Protein AF-A0A8S4GRW0-F1 (afdb_monomer_lite)

pLDDT: mean 78.04, std 13.01, range [48.53, 93.81]

Secondary structure (DSSP, 8-state):
---HHHHHHHHHHHT----------------PPP-TT-EEE-B-SSSTT-EEEEEEEE-SSSS-PEEEEEESS-SSS-EEE--PPTT-SS---

Foldseek 3Di:
DDDPVVVVVVVVVVVPDPPVPPPPDDPPPDPDDDDQFDKDWDADPVDGQWTWFWDPDADPDDPRDTDIDTDNPDPPTRIDGHHDDPPCPDDDD

Structure (mmCIF, N/CA/C/O backbone):
data_AF-A0A8S4GRW0-F1
#
_entry.id   AF-A0A8S4GRW0-F1
#
loop_
_atom_site.group_PDB
_atom_site.id
_atom_site.type_symbol
_atom_site.label_atom_id
_atom_site.label_alt_id
_atom_site.label_comp_id
_atom_site.label_asym_id
_atom_site.label_entity_id
_atom_site.label_seq_id
_atom_site.pdbx_PDB_ins_code
_atom_site.Cartn_x
_atom_site.Cartn_y
_atom_site.Cartn_z
_atom_site.occupancy
_atom_site.B_iso_or_equiv
_atom_site.auth_seq_id
_atom_site.auth_comp_id
_atom_site.auth_asym_id
_atom_site.auth_atom_id
_atom_site.pdbx_PDB_model_num
ATOM 1 N N . MET A 1 1 ? -8.168 53.522 52.379 1.00 63.09 1 MET A N 1
ATOM 2 C CA . MET A 1 1 ? -7.226 52.591 53.038 1.00 63.09 1 MET A CA 1
ATOM 3 C C . MET A 1 1 ? -7.937 51.255 53.217 1.00 63.09 1 MET A C 1
ATOM 5 O O . MET A 1 1 ? -8.826 51.166 54.052 1.00 63.09 1 MET A O 1
ATOM 9 N N . ALA A 1 2 ? -7.664 50.263 52.362 1.00 61.72 2 ALA A N 1
ATOM 10 C CA . ALA A 1 2 ? -8.274 48.941 52.517 1.00 61.72 2 ALA A CA 1
ATOM 11 C C . ALA A 1 2 ? -7.604 48.210 53.696 1.00 61.72 2 ALA A C 1
ATOM 13 O O . ALA A 1 2 ? -6.377 48.243 53.795 1.00 61.72 2 ALA A O 1
ATOM 14 N N . PRO A 1 3 ? -8.368 47.581 54.602 1.00 77.75 3 PRO A N 1
ATOM 15 C CA . PRO A 1 3 ? -7.795 46.887 55.745 1.00 77.75 3 PRO A CA 1
ATOM 16 C C . PRO A 1 3 ? -7.005 45.651 55.291 1.00 77.75 3 PRO A C 1
ATOM 18 O O . PRO A 1 3 ? -7.424 44.938 54.378 1.00 77.75 3 PRO A O 1
ATOM 21 N N . ALA A 1 4 ? -5.866 45.398 55.940 1.00 73.75 4 ALA A N 1
ATOM 22 C CA . ALA A 1 4 ? -4.864 44.402 55.538 1.00 73.75 4 ALA A CA 1
ATOM 23 C C . ALA A 1 4 ? -5.417 42.975 55.327 1.00 73.75 4 ALA A C 1
ATOM 25 O O . ALA A 1 4 ? -4.886 42.220 54.516 1.00 73.75 4 ALA A O 1
ATOM 26 N N . TRP A 1 5 ? -6.528 42.618 55.981 1.00 74.44 5 TRP A N 1
ATOM 27 C CA . TRP A 1 5 ? -7.199 41.323 55.805 1.00 74.44 5 TRP A CA 1
ATOM 28 C C . TRP A 1 5 ? -7.797 41.130 54.403 1.00 74.44 5 TRP A C 1
ATOM 30 O O . TRP A 1 5 ? -7.876 40.006 53.915 1.00 74.44 5 TRP A O 1
ATOM 40 N N . ARG A 1 6 ? -8.171 42.218 53.718 1.00 71.12 6 ARG A N 1
ATOM 41 C CA . ARG A 1 6 ? -8.676 42.157 52.338 1.00 71.12 6 ARG A CA 1
ATOM 42 C C . ARG A 1 6 ? -7.579 41.819 51.333 1.00 71.12 6 ARG A C 1
ATOM 44 O O . ARG A 1 6 ? -7.856 41.149 50.347 1.00 71.12 6 ARG A O 1
ATOM 51 N N . LEU A 1 7 ? -6.346 42.250 51.601 1.00 71.31 7 LEU A N 1
ATOM 52 C CA . LEU A 1 7 ? -5.179 41.890 50.794 1.00 71.31 7 LEU A CA 1
ATOM 53 C C . LEU A 1 7 ? -4.779 40.430 51.035 1.00 71.31 7 LEU A C 1
ATOM 55 O O . LEU A 1 7 ? -4.459 39.724 50.085 1.00 71.31 7 LEU A O 1
ATOM 59 N N . TRP A 1 8 ? -4.890 39.956 52.279 1.00 71.56 8 TRP A N 1
ATOM 60 C CA . TRP A 1 8 ? -4.679 38.548 52.623 1.00 71.56 8 TRP A CA 1
ATOM 61 C C . TRP A 1 8 ? -5.690 37.613 51.951 1.00 71.56 8 TRP A C 1
ATOM 63 O O . TRP A 1 8 ? -5.291 36.618 51.355 1.00 71.56 8 TRP A O 1
ATOM 73 N N . LEU A 1 9 ? -6.985 37.942 51.972 1.00 70.12 9 LEU A N 1
ATOM 74 C CA . LEU A 1 9 ? -8.000 37.125 51.295 1.00 70.12 9 LEU A CA 1
ATOM 75 C C . LEU A 1 9 ? -7.843 37.125 49.769 1.00 70.12 9 LEU A C 1
ATOM 77 O O . LEU A 1 9 ? -8.016 36.083 49.142 1.00 70.12 9 LEU A O 1
ATOM 81 N N . ALA A 1 10 ? -7.476 38.262 49.170 1.00 64.94 10 ALA A N 1
ATOM 82 C CA . ALA A 1 10 ? -7.198 38.339 47.736 1.00 64.94 10 ALA A CA 1
ATOM 83 C C . ALA A 1 10 ? -5.961 37.510 47.338 1.00 64.94 10 ALA A C 1
ATOM 85 O O . ALA A 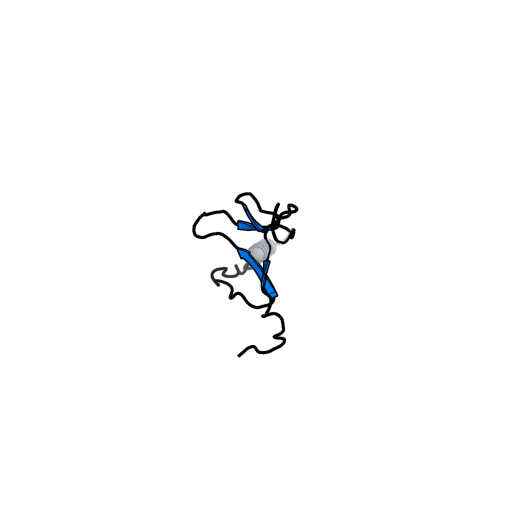1 10 ? -5.972 36.853 46.298 1.00 64.94 10 ALA A O 1
ATOM 86 N N . ALA A 1 11 ? -4.924 37.485 48.182 1.00 62.72 11 ALA A N 1
ATOM 87 C CA . ALA A 1 11 ? -3.732 36.666 47.966 1.00 62.72 11 ALA A CA 1
ATOM 88 C C . ALA A 1 11 ? -4.024 35.158 48.087 1.00 62.72 11 ALA A C 1
ATOM 90 O O . ALA A 1 11 ? -3.528 34.374 47.281 1.00 62.72 11 ALA A O 1
ATOM 91 N N . VAL A 1 12 ? -4.874 34.752 49.038 1.00 64.94 12 VAL A N 1
ATOM 92 C CA . VAL A 1 12 ? -5.306 33.348 49.182 1.00 64.94 12 VAL A CA 1
ATOM 93 C C . VAL A 1 12 ? -6.183 32.910 48.001 1.00 64.94 12 VAL A C 1
ATOM 95 O O . VAL A 1 12 ? -6.028 31.796 47.508 1.00 64.94 12 VAL A O 1
ATOM 98 N N . ALA A 1 13 ? -7.045 33.791 47.482 1.00 62.72 13 ALA A N 1
ATOM 99 C CA . ALA A 1 13 ? -7.879 33.502 46.312 1.00 62.72 13 ALA A CA 1
ATOM 100 C C . ALA A 1 13 ? -7.065 33.317 45.013 1.00 62.72 13 ALA A C 1
ATOM 102 O O . ALA A 1 13 ? -7.448 32.519 44.161 1.00 62.72 13 ALA A O 1
ATOM 103 N N . LEU A 1 14 ? -5.921 33.999 44.877 1.00 59.78 14 LEU A N 1
ATOM 104 C CA . LEU A 1 14 ? -4.999 33.845 43.742 1.00 59.78 14 LEU A CA 1
ATOM 105 C C . LEU A 1 14 ? -4.201 32.529 43.771 1.00 59.78 14 LEU A C 1
ATOM 107 O O . LEU A 1 14 ? -3.771 32.067 42.719 1.00 59.78 14 LEU A O 1
ATOM 111 N N . MET A 1 15 ? -4.035 31.895 44.937 1.00 60.09 15 MET A N 1
ATOM 112 C CA . MET A 1 15 ? -3.383 30.579 45.054 1.00 60.09 15 MET A CA 1
ATOM 113 C C . MET A 1 15 ? -4.347 29.391 44.873 1.00 60.09 15 MET A C 1
ATOM 115 O O . MET A 1 15 ? -3.900 28.249 44.816 1.00 60.09 15 MET A O 1
ATOM 119 N N . ALA A 1 16 ? -5.658 29.637 44.757 1.00 59.41 16 ALA A N 1
ATOM 120 C CA . ALA A 1 16 ? -6.695 28.602 44.688 1.00 59.41 16 ALA A CA 1
ATOM 121 C C . ALA A 1 16 ? -7.195 28.290 43.262 1.00 59.41 16 ALA A C 1
ATOM 123 O O . ALA A 1 16 ? -8.286 27.749 43.100 1.00 59.41 16 ALA A O 1
ATOM 124 N N . PHE A 1 17 ? -6.412 28.594 42.224 1.00 63.19 17 PHE A N 1
ATOM 125 C CA . PHE A 1 17 ? -6.703 28.163 40.852 1.00 63.19 17 PHE A CA 1
ATOM 126 C C . PHE A 1 17 ? -5.673 27.139 40.354 1.00 63.19 17 PHE A C 1
ATOM 128 O O . PHE A 1 17 ? -4.839 27.465 39.508 1.00 63.19 17 PHE A O 1
ATOM 135 N N . PRO A 1 18 ? -5.741 25.862 40.773 1.00 53.75 18 PRO A N 1
ATOM 136 C CA . PRO A 1 18 ? -5.240 24.794 39.936 1.00 53.75 18 PRO A CA 1
ATOM 137 C C . PRO A 1 18 ? -6.307 24.540 38.865 1.00 53.75 18 PRO A C 1
ATOM 139 O O . PRO A 1 18 ? -7.050 23.564 38.909 1.00 53.75 18 PRO A O 1
ATOM 142 N N . GLY A 1 19 ? -6.394 25.437 37.883 1.00 63.28 19 GLY A N 1
ATOM 143 C CA . GLY A 1 19 ? -7.010 25.134 36.593 1.00 63.28 19 GLY A CA 1
ATOM 144 C C . GLY A 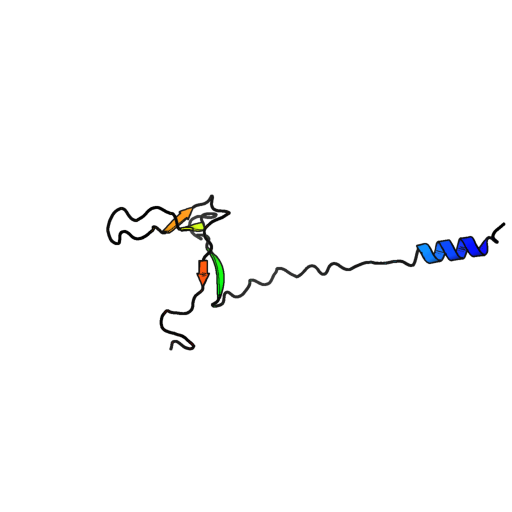1 19 ? -6.087 24.206 35.808 1.00 63.28 19 GLY A C 1
ATOM 145 O O . GLY A 1 19 ? -5.628 24.555 34.726 1.00 63.28 19 GLY A O 1
ATOM 146 N N . MET A 1 20 ? -5.731 23.063 36.395 1.00 65.56 20 MET A N 1
ATOM 147 C CA . MET A 1 20 ? -4.932 22.045 35.737 1.00 65.56 20 MET A CA 1
ATOM 148 C C . MET A 1 20 ? -5.888 21.282 34.822 1.00 65.56 20 MET A C 1
ATOM 150 O O . MET A 1 20 ? -6.410 20.232 35.188 1.00 65.56 20 MET A O 1
ATOM 154 N N . SER A 1 21 ? -6.167 21.842 33.643 1.00 67.12 21 SER A N 1
ATOM 155 C CA . SER A 1 21 ? -6.748 21.068 32.550 1.00 67.12 21 SER A CA 1
ATOM 156 C C . SER A 1 21 ? -5.781 19.933 32.250 1.00 67.12 21 SER A C 1
ATOM 158 O O . SER A 1 21 ? -4.743 20.129 31.619 1.00 67.12 21 SER A O 1
ATOM 160 N N . SER A 1 22 ? -6.084 18.750 32.773 1.00 63.00 22 SER A N 1
ATOM 161 C CA . SER A 1 22 ? -5.358 17.537 32.442 1.00 63.00 22 SER A CA 1
ATOM 162 C C . SER A 1 22 ? -5.607 17.258 30.965 1.00 63.00 22 SER A C 1
ATOM 164 O O . SER A 1 22 ? -6.713 16.894 30.571 1.00 63.00 22 SER A O 1
ATOM 166 N N . ILE A 1 23 ? -4.588 17.466 30.135 1.00 67.81 23 ILE A N 1
ATOM 167 C CA . ILE A 1 23 ? -4.584 16.934 28.778 1.00 67.81 23 ILE A CA 1
ATOM 168 C C . ILE A 1 23 ? -4.453 15.423 28.962 1.00 67.81 23 ILE A C 1
ATOM 170 O O . ILE A 1 23 ? -3.393 14.931 29.344 1.00 67.81 23 ILE A O 1
ATOM 174 N N . VAL A 1 24 ? -5.548 14.688 28.782 1.00 66.81 24 VAL A N 1
ATOM 175 C CA . VAL A 1 24 ? -5.476 13.232 28.668 1.00 66.81 24 VAL A CA 1
ATOM 176 C C . VAL A 1 24 ? -4.695 12.927 27.393 1.00 66.81 24 VAL A C 1
ATOM 178 O O . VAL A 1 24 ? -5.170 13.165 26.285 1.00 66.81 24 VAL A O 1
ATOM 181 N N . ALA A 1 25 ? -3.453 12.471 27.541 1.00 65.75 25 ALA A N 1
ATOM 182 C CA . ALA A 1 25 ? -2.730 11.873 26.433 1.00 65.75 25 ALA A CA 1
ATOM 183 C C . ALA A 1 25 ? -3.439 10.553 26.112 1.00 65.75 25 ALA A C 1
ATOM 185 O O . ALA A 1 25 ? -3.476 9.651 26.949 1.00 65.75 25 ALA A O 1
ATOM 186 N N . ALA A 1 26 ? -4.066 10.470 24.938 1.00 64.50 26 ALA A N 1
ATOM 187 C CA . ALA A 1 26 ? -4.578 9.206 24.437 1.00 64.50 26 ALA A CA 1
ATOM 188 C C . ALA A 1 26 ? -3.385 8.262 24.260 1.00 64.50 26 ALA A C 1
ATOM 190 O O . ALA A 1 26 ? -2.424 8.591 23.564 1.00 64.50 26 ALA A O 1
ATOM 191 N N . ASP A 1 27 ? -3.435 7.123 24.944 1.00 58.00 27 ASP A N 1
ATOM 192 C CA . ASP A 1 27 ? -2.423 6.085 24.850 1.00 58.00 27 ASP A CA 1
ATOM 193 C C . ASP A 1 27 ? -2.421 5.534 23.414 1.00 58.00 27 ASP A C 1
ATOM 195 O O . ASP A 1 27 ? -3.363 4.878 22.966 1.00 58.00 27 ASP A O 1
ATOM 199 N N . ALA A 1 28 ? -1.384 5.885 22.655 1.00 60.41 28 ALA A N 1
ATOM 200 C CA . ALA A 1 28 ? -1.191 5.458 21.275 1.00 60.41 28 ALA A CA 1
ATOM 201 C C . ALA A 1 28 ? -0.577 4.046 21.181 1.00 60.41 28 ALA A C 1
ATOM 203 O O . ALA A 1 28 ? -0.078 3.675 20.121 1.00 60.41 28 ALA A O 1
ATOM 204 N N . ALA A 1 29 ? -0.590 3.249 22.259 1.00 57.34 29 ALA A N 1
ATOM 205 C CA . ALA A 1 29 ? -0.085 1.874 22.259 1.00 57.34 29 ALA A CA 1
ATOM 206 C C . ALA A 1 29 ? -1.165 0.827 21.928 1.00 57.34 29 ALA A C 1
ATOM 208 O O . ALA A 1 29 ? -1.042 -0.340 22.299 1.00 57.34 29 ALA A O 1
ATOM 209 N N . SER A 1 30 ? -2.218 1.208 21.200 1.00 62.38 30 SER A N 1
ATOM 210 C CA . SER A 1 30 ? -3.058 0.233 20.504 1.00 62.38 30 SER A CA 1
ATOM 211 C C . SER A 1 30 ? -2.517 0.081 19.088 1.00 62.38 30 SER A C 1
ATOM 213 O O . SER A 1 30 ? -2.523 1.034 18.319 1.00 62.38 30 SER A O 1
ATOM 215 N N . ASN A 1 31 ? -2.011 -1.104 18.738 1.00 69.31 31 ASN A N 1
ATOM 216 C CA . ASN A 1 31 ? -1.835 -1.447 17.331 1.00 69.31 31 ASN A CA 1
ATOM 217 C C . ASN A 1 31 ? -3.250 -1.524 16.737 1.00 69.31 31 ASN A C 1
ATOM 219 O O . ASN A 1 31 ? -3.983 -2.445 17.112 1.00 69.31 31 ASN A O 1
ATOM 223 N 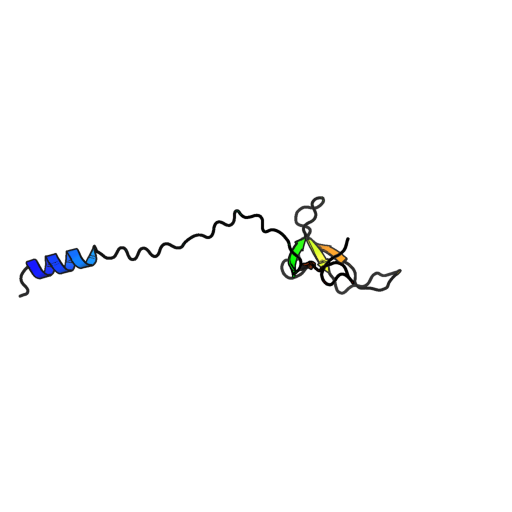N . PRO A 1 32 ? -3.689 -0.544 15.929 1.00 77.75 32 PRO A N 1
ATOM 224 C CA . PRO A 1 32 ? -5.076 -0.484 15.511 1.00 77.75 32 PRO A CA 1
ATOM 225 C C . PRO A 1 32 ? -5.379 -1.711 14.658 1.00 77.75 32 PRO A C 1
ATOM 227 O O . PRO A 1 32 ? -4.659 -2.025 13.709 1.00 77.75 32 PRO A O 1
ATOM 230 N N . GLU A 1 33 ? -6.446 -2.420 15.008 1.00 87.12 33 GLU A N 1
ATOM 231 C CA . GLU A 1 33 ? -6.917 -3.524 14.188 1.00 87.12 33 GLU A CA 1
ATOM 232 C C . GLU A 1 33 ? -7.365 -2.978 12.826 1.00 87.12 33 GLU A C 1
ATOM 234 O O . GLU A 1 33 ? -8.113 -2.000 12.735 1.00 87.12 33 GLU A O 1
ATOM 239 N N . VAL A 1 34 ? -6.864 -3.585 11.751 1.00 89.75 34 VAL A N 1
ATOM 240 C CA . VAL A 1 34 ? -7.192 -3.179 10.384 1.00 89.75 34 VAL A CA 1
ATOM 241 C C . VAL A 1 34 ? -8.481 -3.880 9.973 1.00 89.75 34 VAL A C 1
ATOM 243 O O . VAL A 1 34 ? -8.530 -5.106 9.891 1.00 89.75 34 VAL A O 1
ATOM 246 N N . VAL A 1 35 ? -9.521 -3.100 9.681 1.00 90.00 35 VAL A N 1
ATOM 247 C CA . VAL A 1 35 ? -10.839 -3.604 9.274 1.00 90.00 35 VAL A CA 1
ATOM 248 C C . VAL A 1 35 ? -11.183 -3.163 7.852 1.00 90.00 35 VAL A C 1
ATOM 250 O O . VAL A 1 35 ? -10.551 -2.281 7.267 1.00 90.00 35 VAL A O 1
ATOM 253 N N . CYS A 1 36 ? -12.216 -3.766 7.262 1.00 91.12 36 CYS A N 1
ATOM 254 C CA . CYS A 1 36 ? -12.753 -3.282 5.992 1.00 91.12 36 CYS A CA 1
ATOM 255 C C . CYS A 1 36 ? -13.223 -1.825 6.145 1.00 91.12 36 CYS A C 1
ATOM 257 O O . CYS A 1 36 ? -14.027 -1.516 7.020 1.00 91.12 36 CYS A O 1
ATOM 259 N N . GLY A 1 37 ? -12.739 -0.939 5.277 1.00 89.12 37 GLY A N 1
ATOM 260 C CA . GLY A 1 37 ? -12.957 0.506 5.350 1.00 89.12 37 GLY A CA 1
ATOM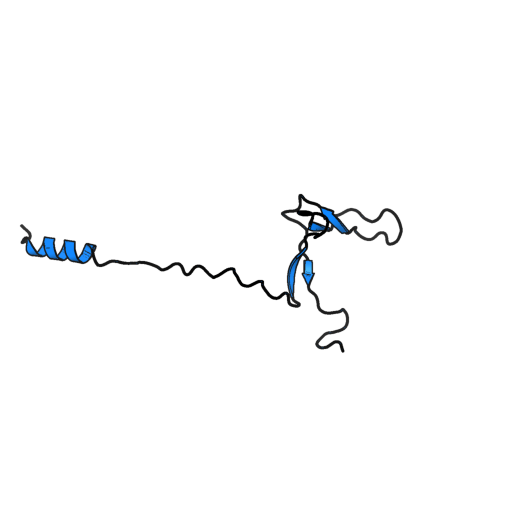 261 C C . GLY A 1 37 ? -11.773 1.287 5.924 1.00 89.12 37 GLY A C 1
ATOM 262 O O . GLY A 1 37 ? -11.730 2.503 5.742 1.00 89.12 37 GLY A O 1
ATOM 263 N N . SER A 1 38 ? -10.794 0.622 6.546 1.00 91.38 38 SER A N 1
ATOM 264 C CA . SER A 1 38 ? -9.551 1.265 6.973 1.00 91.38 38 SER A CA 1
ATOM 265 C C . SER A 1 38 ? -8.754 1.781 5.773 1.00 91.38 38 SER A C 1
ATOM 267 O O . SER A 1 38 ? -8.691 1.139 4.720 1.00 91.38 38 SER A O 1
ATOM 269 N N . VAL A 1 39 ? -8.116 2.936 5.960 1.00 93.12 39 VAL A N 1
ATOM 270 C CA . VAL A 1 39 ? -7.153 3.513 5.019 1.00 93.12 39 VAL A CA 1
ATOM 271 C C . VAL A 1 39 ? -5.758 3.330 5.605 1.00 93.12 39 VAL A C 1
ATOM 273 O O . VAL A 1 39 ? -5.508 3.759 6.730 1.00 93.12 39 VAL A O 1
ATOM 276 N N . ILE A 1 40 ? -4.867 2.675 4.863 1.00 92.31 40 ILE A N 1
ATOM 277 C CA . ILE A 1 40 ? -3.541 2.265 5.341 1.00 92.31 40 ILE A CA 1
ATOM 278 C C . ILE A 1 40 ? -2.433 2.696 4.379 1.00 92.31 40 ILE A C 1
ATOM 280 O O . ILE A 1 40 ? -2.671 2.900 3.188 1.00 92.31 40 ILE A O 1
ATOM 284 N N . LYS A 1 41 ? -1.207 2.788 4.900 1.00 91.62 41 LYS A N 1
ATOM 285 C CA . LYS A 1 41 ? 0.029 2.882 4.115 1.00 91.62 41 LYS A CA 1
ATOM 286 C C . LYS A 1 41 ? 0.847 1.616 4.350 1.00 91.62 41 LYS A C 1
ATOM 288 O O . LYS A 1 41 ? 1.068 1.234 5.495 1.00 91.62 41 LYS A O 1
ATOM 293 N N . LEU A 1 42 ? 1.259 0.966 3.267 1.00 90.94 42 LEU A N 1
ATOM 294 C CA . LEU A 1 42 ? 1.992 -0.299 3.304 1.00 90.94 42 LEU A CA 1
ATOM 295 C C . LEU A 1 42 ? 3.480 -0.029 3.082 1.00 90.94 42 LEU A C 1
ATOM 297 O O . LEU A 1 42 ? 3.843 0.563 2.066 1.00 90.94 42 LEU A O 1
ATOM 301 N N . GLU A 1 43 ? 4.322 -0.468 4.013 1.00 92.00 43 GLU A N 1
ATOM 302 C CA . GLU A 1 43 ? 5.783 -0.428 3.901 1.00 92.00 43 GLU A CA 1
ATOM 303 C C . GLU A 1 43 ? 6.326 -1.841 3.657 1.00 92.00 43 GLU A C 1
ATOM 305 O O . GLU A 1 43 ? 5.804 -2.816 4.194 1.00 92.00 43 GLU A O 1
ATOM 310 N N . SER A 1 44 ? 7.355 -1.959 2.820 1.00 89.75 44 SER A N 1
ATOM 311 C CA . SER A 1 44 ? 7.999 -3.237 2.523 1.00 89.75 44 SER A CA 1
ATOM 312 C C . SER A 1 44 ? 8.916 -3.683 3.663 1.00 89.75 44 SER A C 1
ATOM 314 O O . SER A 1 44 ? 9.838 -2.963 4.044 1.00 89.75 44 SER A O 1
ATOM 316 N N . ASP A 1 45 ? 8.743 -4.919 4.136 1.00 92.00 45 ASP A N 1
ATOM 317 C CA . ASP A 1 45 ? 9.646 -5.516 5.131 1.00 92.00 45 ASP A CA 1
ATOM 318 C C . ASP A 1 45 ? 11.063 -5.738 4.580 1.00 92.00 45 ASP A C 1
ATOM 320 O O . ASP A 1 45 ? 12.050 -5.610 5.308 1.00 92.00 45 ASP A O 1
ATOM 324 N N . ALA A 1 46 ? 11.176 -6.053 3.284 1.00 90.88 46 ALA A N 1
ATOM 325 C CA . ALA A 1 46 ? 12.457 -6.310 2.625 1.00 90.88 46 ALA A CA 1
ATOM 326 C C . ALA A 1 46 ? 13.257 -5.022 2.374 1.00 90.88 46 ALA A C 1
ATOM 328 O O . ALA A 1 46 ? 14.489 -5.030 2.407 1.00 90.88 46 ALA A O 1
ATOM 329 N N . HIS A 1 47 ? 12.560 -3.910 2.134 1.00 88.75 47 HIS A N 1
ATOM 330 C CA . HIS A 1 47 ? 13.156 -2.617 1.819 1.00 88.75 47 HIS A CA 1
ATOM 331 C C . HIS A 1 47 ? 12.572 -1.549 2.744 1.00 88.75 47 HIS A C 1
ATOM 333 O O . HIS A 1 47 ? 11.570 -0.913 2.425 1.00 88.75 47 HIS A O 1
ATOM 339 N N . LYS A 1 48 ? 13.212 -1.355 3.903 1.00 88.19 48 LYS A N 1
ATOM 340 C CA . LYS A 1 48 ? 12.762 -0.384 4.912 1.00 88.19 48 LYS A CA 1
ATOM 341 C C . LYS A 1 48 ? 12.595 1.009 4.316 1.00 88.19 48 LYS A C 1
ATOM 343 O O . LYS A 1 48 ? 13.459 1.484 3.579 1.00 88.19 48 LYS A O 1
ATOM 348 N N . GLY A 1 49 ? 11.490 1.655 4.667 1.00 85.81 49 GLY A N 1
ATOM 349 C CA . GLY A 1 49 ? 11.117 2.975 4.168 1.00 85.81 49 GLY A CA 1
ATOM 350 C C . GLY A 1 49 ? 10.494 2.990 2.770 1.00 85.81 49 GLY A C 1
ATOM 351 O O . GLY A 1 49 ? 9.939 4.017 2.399 1.00 85.81 49 GLY A O 1
ATOM 352 N N . PHE A 1 50 ? 10.518 1.890 2.006 1.00 90.44 50 PHE A N 1
ATOM 353 C CA . PHE A 1 50 ? 9.850 1.831 0.704 1.00 90.44 50 PHE A CA 1
ATOM 354 C C . PHE A 1 50 ? 8.368 1.527 0.890 1.00 90.44 50 PHE A C 1
ATOM 356 O O . PHE A 1 50 ? 8.003 0.494 1.455 1.00 90.44 50 PHE A O 1
ATOM 363 N N . ARG A 1 51 ? 7.509 2.402 0.368 1.00 91.62 51 ARG A N 1
ATOM 364 C CA . ARG A 1 51 ? 6.054 2.280 0.498 1.00 91.62 51 ARG A CA 1
ATOM 365 C C . ARG A 1 51 ? 5.402 1.949 -0.824 1.00 91.62 51 ARG A C 1
ATOM 367 O O . ARG A 1 51 ? 5.910 2.336 -1.872 1.00 91.62 51 ARG A O 1
ATOM 374 N N . LEU A 1 52 ? 4.289 1.226 -0.770 1.00 92.62 52 LEU A N 1
ATOM 375 C CA . LEU A 1 52 ? 3.519 0.861 -1.954 1.00 92.62 52 LEU A CA 1
ATOM 376 C C . LEU A 1 52 ? 2.765 2.081 -2.497 1.00 92.62 52 LEU A C 1
ATOM 378 O O . LEU A 1 52 ? 1.935 2.660 -1.794 1.00 92.62 52 LEU A O 1
ATOM 382 N N . VAL A 1 53 ? 3.030 2.443 -3.749 1.00 90.88 53 VAL A N 1
ATOM 383 C CA . VAL A 1 53 ? 2.542 3.666 -4.395 1.00 90.88 53 VAL A CA 1
ATOM 384 C C . VAL A 1 53 ? 1.979 3.339 -5.780 1.00 90.88 53 VAL A C 1
ATOM 386 O O . VAL A 1 53 ? 2.465 2.450 -6.480 1.00 90.88 53 VAL A O 1
ATOM 389 N N . THR A 1 54 ? 0.927 4.058 -6.167 1.00 89.06 54 THR A N 1
ATOM 390 C CA . THR A 1 54 ? 0.423 4.090 -7.546 1.00 89.06 54 THR A CA 1
ATOM 391 C C . THR A 1 54 ? 1.072 5.254 -8.284 1.00 89.06 54 THR A C 1
ATOM 393 O O . THR A 1 54 ? 1.237 6.323 -7.707 1.00 89.06 54 THR A O 1
ATOM 396 N N . GLN A 1 55 ? 1.415 5.073 -9.555 1.00 85.25 55 GLN A N 1
ATOM 397 C CA . GLN A 1 55 ? 2.011 6.128 -10.381 1.00 85.25 55 GLN A CA 1
ATOM 398 C C . GLN A 1 55 ? 1.288 6.235 -11.725 1.00 85.25 55 GLN A C 1
ATOM 400 O O . GLN A 1 55 ? 0.758 5.243 -12.229 1.00 85.25 55 GLN A O 1
ATOM 405 N N . ASP A 1 56 ? 1.301 7.424 -12.331 1.00 85.88 56 ASP A N 1
ATOM 406 C CA . ASP A 1 56 ? 0.660 7.709 -13.626 1.00 85.88 56 ASP A CA 1
ATOM 407 C C . ASP A 1 56 ? 1.504 7.216 -14.819 1.00 85.88 56 ASP A C 1
ATOM 409 O O . ASP A 1 56 ? 1.775 7.915 -15.792 1.00 85.88 56 ASP A O 1
ATOM 413 N N . VAL A 1 57 ? 2.007 5.988 -14.707 1.00 87.38 57 VAL A N 1
ATOM 414 C CA . VAL A 1 57 ? 2.778 5.311 -15.748 1.00 87.38 57 VAL A CA 1
ATOM 415 C C . VAL A 1 57 ? 2.176 3.929 -15.923 1.00 87.38 57 VAL A C 1
ATOM 417 O O . VAL A 1 57 ? 2.121 3.147 -14.974 1.00 87.38 57 VAL A O 1
ATOM 420 N N . ALA A 1 58 ? 1.708 3.614 -17.126 1.00 89.31 58 ALA A N 1
ATOM 421 C CA . ALA A 1 58 ? 1.186 2.291 -17.440 1.00 89.31 58 ALA A CA 1
ATOM 422 C C . ALA A 1 58 ? 2.311 1.265 -17.642 1.00 89.31 58 ALA A C 1
ATOM 424 O O . ALA A 1 58 ? 3.442 1.612 -17.994 1.00 89.31 58 ALA A O 1
ATOM 425 N N . TYR A 1 59 ? 1.999 -0.021 -17.471 1.00 88.00 59 TYR A N 1
ATOM 426 C CA . TYR A 1 59 ? 2.928 -1.081 -17.865 1.00 88.00 59 TYR A CA 1
ATOM 427 C C . TYR A 1 59 ? 3.182 -1.036 -19.380 1.00 88.00 59 TYR A C 1
ATOM 429 O O . TYR A 1 59 ? 2.247 -1.083 -20.176 1.00 88.00 59 TYR A O 1
ATOM 437 N N . GLY A 1 60 ? 4.458 -0.997 -19.781 1.00 83.38 60 GLY A N 1
ATOM 438 C CA . GLY A 1 60 ? 4.878 -0.920 -21.190 1.00 83.38 60 GLY A CA 1
ATOM 439 C C . GLY A 1 60 ? 4.582 -2.170 -22.036 1.00 83.38 60 GLY A C 1
ATOM 440 O O . GLY A 1 60 ? 4.835 -2.171 -23.236 1.00 83.38 60 GLY A O 1
ATOM 441 N N . GLY A 1 61 ? 4.041 -3.231 -21.434 1.00 87.19 61 GLY A N 1
ATOM 442 C CA . GLY A 1 61 ? 3.571 -4.444 -22.101 1.00 87.19 61 GLY A CA 1
ATOM 443 C C . GLY A 1 61 ? 2.553 -5.188 -21.230 1.00 87.19 61 GLY A C 1
ATOM 444 O O . GLY A 1 61 ? 2.467 -4.950 -20.026 1.00 87.19 61 GLY A O 1
ATOM 445 N N . GLY A 1 62 ? 1.764 -6.087 -21.823 1.00 89.56 62 GLY A N 1
ATOM 446 C CA . GLY A 1 62 ? 0.720 -6.822 -21.101 1.00 89.56 62 GLY A CA 1
ATOM 447 C C . GLY A 1 62 ? -0.590 -6.037 -20.984 1.00 89.56 62 GLY A C 1
ATOM 448 O O . GLY A 1 62 ? -1.192 -5.702 -21.998 1.00 89.56 62 GLY A O 1
ATOM 449 N N . SER A 1 63 ? -1.062 -5.787 -19.758 1.00 88.44 63 SER A N 1
ATOM 450 C CA . SER A 1 63 ? -2.412 -5.262 -19.488 1.00 88.44 63 SER A CA 1
ATOM 451 C C . SER A 1 63 ? -2.632 -3.796 -19.880 1.00 88.44 63 SER A C 1
ATOM 453 O O . SER A 1 63 ? -3.783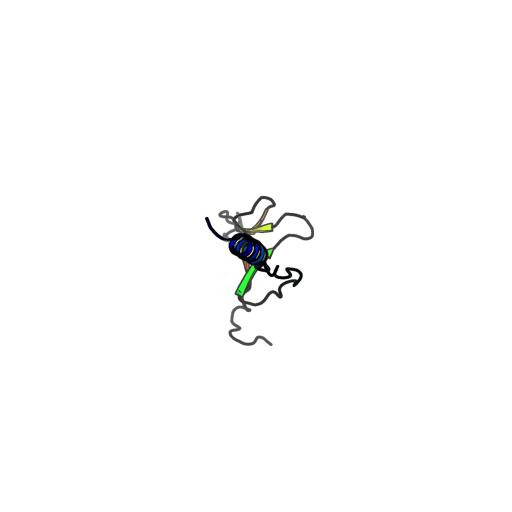 -3.379 -19.988 1.00 88.44 63 SER A O 1
ATOM 455 N N . GLY A 1 64 ? -1.565 -3.004 -20.041 1.00 89.06 64 GLY A N 1
ATOM 456 C CA . GLY A 1 64 ? -1.650 -1.561 -20.313 1.00 89.06 64 GLY A CA 1
ATOM 457 C C . GLY A 1 64 ? -2.297 -0.738 -19.189 1.00 89.06 64 GLY A C 1
ATOM 458 O O . GLY A 1 64 ? -2.625 0.427 -19.389 1.00 89.06 64 GLY A O 1
ATOM 459 N N . GLN A 1 65 ? -2.509 -1.337 -18.016 1.00 93.81 65 GLN A N 1
ATOM 460 C CA . GLN A 1 65 ? -3.062 -0.660 -16.843 1.00 93.81 65 GLN A CA 1
ATOM 461 C C . GLN A 1 65 ? -1.975 0.144 -16.118 1.00 93.81 65 GLN A C 1
ATOM 463 O O . GLN A 1 65 ? -0.780 -0.071 -16.346 1.00 93.81 65 GLN A O 1
ATOM 468 N N . MET A 1 66 ? -2.398 1.054 -15.234 1.00 90.06 66 MET A N 1
ATOM 469 C CA . MET A 1 66 ? -1.485 1.817 -14.376 1.00 90.06 66 MET A CA 1
ATOM 470 C C . MET A 1 66 ? -0.592 0.884 -13.557 1.00 90.06 66 MET A C 1
ATOM 472 O O . MET A 1 66 ? -1.025 -0.187 -13.121 1.00 90.06 66 MET A O 1
ATOM 476 N N . SER A 1 67 ? 0.655 1.295 -13.355 1.00 90.62 67 SER A N 1
ATOM 477 C CA . SER A 1 67 ? 1.625 0.510 -12.603 1.00 90.62 67 SER A CA 1
ATOM 478 C C . SER A 1 67 ? 1.593 0.821 -11.110 1.00 90.62 67 SER A C 1
ATOM 480 O O . SER A 1 67 ? 1.336 1.945 -10.676 1.00 90.62 67 SER A O 1
ATOM 482 N N . VAL A 1 68 ? 1.881 -0.217 -10.327 1.00 91.31 68 VAL A N 1
ATOM 483 C CA . VAL A 1 68 ? 2.049 -0.142 -8.876 1.00 91.31 68 VAL A CA 1
ATOM 484 C C . VAL A 1 68 ? 3.506 -0.456 -8.562 1.00 91.31 68 VAL A C 1
ATOM 486 O O . VAL A 1 68 ? 4.034 -1.477 -9.014 1.00 91.31 68 VAL A O 1
ATOM 489 N N . THR A 1 69 ? 4.164 0.428 -7.818 1.00 91.19 69 THR A N 1
ATOM 490 C CA . THR A 1 69 ? 5.591 0.330 -7.480 1.00 91.19 69 THR A CA 1
ATOM 491 C C . THR A 1 69 ? 5.821 0.606 -5.998 1.00 91.19 69 THR A C 1
ATOM 493 O O . THR A 1 69 ? 4.900 0.945 -5.257 1.00 91.19 69 THR A O 1
ATOM 496 N N . THR A 1 70 ? 7.057 0.422 -5.534 1.00 90.62 70 THR A N 1
ATOM 497 C CA . THR A 1 70 ? 7.472 0.801 -4.181 1.00 90.62 70 THR A CA 1
ATOM 498 C C . THR A 1 70 ? 8.474 1.949 -4.231 1.00 90.62 70 THR A C 1
ATOM 500 O O . THR A 1 70 ? 9.486 1.822 -4.921 1.00 90.62 70 THR A O 1
ATOM 503 N N . ASN A 1 71 ? 8.229 3.033 -3.492 1.00 87.88 71 ASN A N 1
ATOM 504 C CA . ASN A 1 71 ? 9.047 4.253 -3.508 1.00 87.88 71 ASN A CA 1
ATOM 505 C C . ASN A 1 71 ? 9.342 4.740 -2.069 1.00 87.88 71 ASN A C 1
ATOM 507 O O . ASN A 1 71 ? 8.427 4.720 -1.240 1.00 87.88 71 ASN A O 1
ATOM 511 N N . PRO A 1 72 ? 10.580 5.157 -1.736 1.00 87.25 72 PRO A N 1
ATOM 512 C CA . PRO A 1 72 ? 10.911 5.725 -0.427 1.00 87.25 72 PRO A CA 1
ATOM 513 C C . PRO A 1 72 ? 10.431 7.169 -0.204 1.00 87.25 72 PRO A C 1
ATOM 515 O O . PRO A 1 72 ? 10.311 7.582 0.945 1.00 87.25 72 PRO A O 1
ATOM 518 N N . GLU A 1 73 ? 10.160 7.937 -1.263 1.00 75.19 73 GLU A N 1
ATOM 519 C CA . GLU A 1 73 ? 9.964 9.402 -1.181 1.00 75.19 73 GLU A CA 1
ATOM 520 C C . GLU A 1 73 ? 8.488 9.844 -1.095 1.00 75.19 73 GLU A C 1
ATOM 522 O O . GLU A 1 73 ? 8.154 11.015 -1.230 1.00 75.19 73 GLU A O 1
ATOM 527 N N . SER A 1 74 ? 7.566 8.904 -0.893 1.00 65.75 74 SER A N 1
ATOM 528 C CA . SER A 1 74 ? 6.130 9.176 -0.984 1.00 65.75 74 SER A CA 1
ATOM 529 C C . SER A 1 74 ? 5.510 9.502 0.376 1.00 65.75 74 SER A C 1
ATOM 531 O O . SER A 1 74 ? 5.026 8.605 1.077 1.00 65.75 74 SER A O 1
ATOM 533 N N . ASP A 1 75 ? 5.472 10.788 0.723 1.00 66.1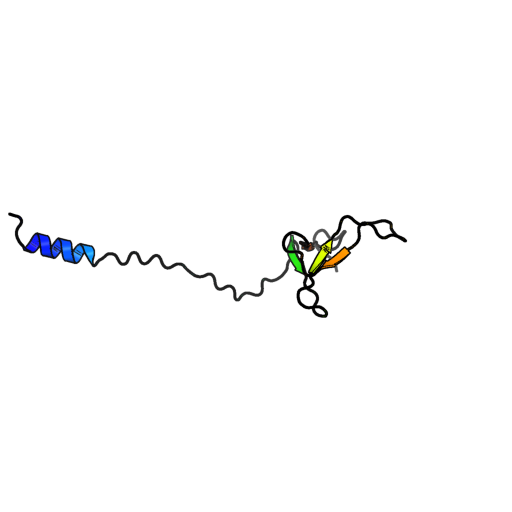2 75 ASP A N 1
ATOM 534 C CA . ASP A 1 75 ? 4.678 11.278 1.857 1.00 66.12 75 ASP A CA 1
ATOM 535 C C . ASP A 1 75 ? 3.215 11.561 1.473 1.00 66.12 75 ASP A C 1
ATOM 537 O O . ASP A 1 75 ? 2.316 11.319 2.283 1.00 66.12 75 ASP A O 1
ATOM 541 N N . GLU A 1 76 ? 2.946 11.988 0.236 1.00 75.00 76 GLU A N 1
ATOM 542 C CA . GLU A 1 76 ? 1.597 12.377 -0.212 1.00 75.00 76 GLU A CA 1
ATOM 543 C C . GLU A 1 76 ? 0.796 11.213 -0.819 1.00 75.00 76 GLU A C 1
ATOM 545 O O . GLU A 1 76 ? -0.410 11.108 -0.593 1.00 75.00 76 GLU A O 1
ATOM 550 N N . ASP A 1 77 ? 1.467 10.277 -1.490 1.00 78.50 77 ASP A N 1
ATOM 551 C CA . ASP A 1 77 ? 0.830 9.158 -2.184 1.00 78.50 77 ASP A CA 1
ATOM 552 C C . ASP A 1 77 ? 0.935 7.827 -1.405 1.00 78.50 77 ASP A C 1
ATOM 554 O O . ASP A 1 77 ? 1.553 7.725 -0.337 1.00 78.50 77 ASP A O 1
ATOM 558 N N . GLY A 1 78 ? 0.278 6.777 -1.913 1.00 86.94 78 GLY A N 1
ATOM 559 C CA . GLY A 1 78 ? 0.370 5.417 -1.356 1.00 86.94 78 GLY A CA 1
ATOM 560 C C . GLY A 1 78 ? -0.655 5.067 -0.272 1.00 86.94 78 GLY A C 1
ATOM 561 O O . GLY A 1 78 ? -0.409 4.184 0.550 1.00 86.94 78 GLY A O 1
ATOM 562 N N . TYR A 1 79 ? -1.806 5.741 -0.256 1.00 91.81 79 TYR A N 1
ATOM 563 C CA . TYR A 1 79 ? -2.944 5.351 0.577 1.00 91.81 79 TYR A CA 1
ATOM 564 C C . TYR A 1 79 ? -3.752 4.229 -0.078 1.00 91.81 79 TYR A C 1
ATOM 566 O O . TYR A 1 79 ? -4.173 4.334 -1.230 1.00 91.81 79 TYR A O 1
ATOM 574 N N . TRP A 1 80 ? -4.029 3.179 0.691 1.00 92.19 80 TRP A N 1
ATOM 575 C CA . TRP A 1 80 ? -4.788 2.014 0.248 1.00 92.19 80 TRP A CA 1
ATOM 576 C C . TRP A 1 80 ? -6.024 1.830 1.117 1.00 92.19 80 TRP A C 1
ATOM 578 O O . TRP A 1 80 ? -5.944 1.851 2.343 1.00 92.19 80 TRP A O 1
ATOM 588 N N . VAL A 1 81 ? -7.179 1.637 0.481 1.00 92.94 81 VAL A N 1
ATOM 589 C CA . VAL A 1 81 ? -8.431 1.336 1.181 1.00 92.94 81 VAL A CA 1
ATOM 590 C C . VAL A 1 81 ? -8.601 -0.172 1.250 1.00 92.94 81 VAL A C 1
ATOM 592 O O . VAL A 1 81 ? -8.679 -0.839 0.217 1.00 92.94 81 VAL A O 1
ATOM 595 N N . VAL A 1 82 ? -8.736 -0.708 2.460 1.00 91.94 82 VAL A N 1
ATOM 596 C CA . VAL A 1 82 ? -9.073 -2.120 2.649 1.00 91.94 82 VAL A CA 1
ATOM 597 C C . VAL A 1 82 ? -10.549 -2.311 2.323 1.00 91.94 82 VAL A C 1
ATOM 599 O O . VAL A 1 82 ? -11.429 -1.706 2.937 1.00 91.94 82 VAL A O 1
ATOM 602 N N . ARG A 1 83 ? -10.841 -3.147 1.331 1.00 90.56 83 ARG A N 1
ATOM 603 C CA . ARG A 1 83 ? -12.205 -3.496 0.923 1.00 90.56 83 ARG A CA 1
ATOM 604 C C . ARG A 1 83 ? -12.470 -4.965 1.227 1.00 90.56 83 ARG A C 1
ATOM 606 O O . ARG A 1 83 ? -11.558 -5.783 1.173 1.00 90.56 83 ARG A O 1
ATOM 613 N N . GLY A 1 84 ? -13.733 -5.290 1.502 1.00 85.88 84 GLY A N 1
ATOM 614 C CA . GLY A 1 84 ? -14.181 -6.680 1.517 1.00 85.88 84 GLY A CA 1
ATOM 615 C C . GLY A 1 84 ? -14.004 -7.324 0.140 1.00 85.88 84 GLY A C 1
ATOM 616 O O . GLY A 1 84 ? -13.911 -6.623 -0.872 1.00 85.88 84 GLY A O 1
ATOM 617 N N . ALA A 1 85 ? -13.960 -8.656 0.105 1.00 83.69 85 ALA A N 1
ATOM 618 C CA . ALA A 1 85 ? -13.789 -9.391 -1.141 1.00 83.69 85 ALA A CA 1
ATOM 619 C C . ALA A 1 85 ? -14.869 -8.989 -2.170 1.00 83.69 85 ALA A C 1
ATOM 621 O O . ALA A 1 85 ? -16.053 -8.891 -1.818 1.00 83.69 85 ALA A O 1
ATOM 622 N N . PRO A 1 86 ? -14.492 -8.743 -3.437 1.00 79.75 86 PRO A N 1
ATOM 623 C CA . PRO A 1 86 ? -15.447 -8.362 -4.468 1.00 79.75 86 PRO A CA 1
ATOM 624 C C . PRO A 1 86 ? -16.527 -9.445 -4.614 1.00 79.75 86 PRO A C 1
ATOM 626 O O . PRO A 1 86 ? -16.221 -10.624 -4.754 1.00 79.75 86 PRO A O 1
ATOM 629 N N . GLY A 1 87 ? -17.799 -9.042 -4.543 1.00 75.12 87 GLY A N 1
ATOM 630 C CA . GLY A 1 87 ? -18.957 -9.950 -4.570 1.00 75.12 87 GLY A CA 1
ATOM 631 C C . GLY A 1 87 ? -19.463 -10.403 -3.194 1.00 75.12 87 GLY A C 1
ATOM 632 O O . GLY A 1 87 ? -20.607 -10.840 -3.085 1.00 75.12 87 GLY A O 1
ATOM 633 N N . CYS A 1 88 ? -18.685 -10.215 -2.127 1.00 65.69 88 CYS A N 1
ATOM 634 C CA . CYS A 1 88 ? -19.088 -10.549 -0.763 1.00 65.69 88 CYS A CA 1
ATOM 635 C C . CYS A 1 88 ? -19.572 -9.296 -0.027 1.00 65.69 88 CYS A C 1
ATOM 637 O O . CYS A 1 88 ? -18.795 -8.500 0.492 1.00 65.69 88 CYS A O 1
ATOM 639 N N . ARG A 1 89 ? -20.898 -9.108 -0.005 1.00 60.09 89 ARG A N 1
ATOM 640 C CA . ARG A 1 89 ? -21.540 -7.937 0.619 1.00 60.09 89 ARG A CA 1
ATOM 641 C C . ARG A 1 89 ? -21.624 -8.042 2.149 1.00 60.09 89 ARG A C 1
ATOM 643 O O . ARG A 1 89 ? -21.692 -7.007 2.795 1.00 60.09 89 ARG A O 1
ATOM 650 N N . TRP A 1 90 ? -21.615 -9.258 2.713 1.00 57.88 90 TRP A N 1
ATOM 651 C CA . TRP A 1 90 ? -21.841 -9.486 4.154 1.00 57.88 90 TRP A CA 1
ATOM 652 C C . TRP A 1 90 ? -21.143 -10.725 4.741 1.00 57.88 90 TRP A C 1
ATOM 654 O O . TRP A 1 90 ? -20.865 -10.745 5.935 1.00 57.88 90 TRP A O 1
ATOM 664 N N . TRP A 1 91 ? -20.860 -11.755 3.935 1.00 48.53 91 TRP A N 1
ATOM 665 C CA . TRP A 1 91 ? -20.186 -12.977 4.382 1.00 48.53 91 TRP A CA 1
ATOM 666 C C . TRP A 1 91 ? -19.567 -13.700 3.179 1.00 48.53 91 TRP A C 1
ATOM 668 O O . TRP A 1 91 ? -20.200 -13.770 2.124 1.00 48.53 91 TRP A O 1
ATOM 678 N N . CYS A 1 92 ? -18.344 -14.198 3.333 1.00 56.16 92 CYS A N 1
ATOM 679 C CA . CYS A 1 92 ? -17.616 -15.016 2.361 1.00 56.16 92 CYS A CA 1
ATOM 680 C C . CYS A 1 92 ? -17.173 -16.269 3.146 1.00 56.16 92 CYS A C 1
ATOM 682 O O . CYS A 1 92 ? -16.396 -16.087 4.086 1.00 56.16 92 CYS A O 1
ATOM 684 N N . PRO A 1 93 ? -17.733 -17.468 2.884 1.00 58.25 93 PRO A N 1
ATOM 685 C CA . PRO A 1 93 ? -17.303 -18.703 3.544 1.00 58.25 93 PRO A CA 1
ATOM 686 C C . PRO A 1 93 ? -15.881 -19.116 3.153 1.00 58.25 93 PRO A C 1
ATOM 688 O O . PRO A 1 93 ? -15.444 -18.757 2.034 1.00 58.25 93 PRO A O 1
#

Radius of gyration: 28.86 Å; chains: 1; bounding box: 35×71×78 Å

Sequence (93 aa):
MAPAWRLWLAAVALMAFPGMSSIVAADAASNPEVVCGSVIKLESDAHKGFRLVTQDVAYGGGSGQMSVTTNPESDEDGYWVVRGAPGCRWWCP